Protein AF-A0A6S7I4T7-F1 (afdb_monomer_lite)

Radius of gyration: 19.13 Å; chains: 1; bounding box: 39×18×57 Å

Foldseek 3Di:
DCVVVVNDPDQADPQPRHGVDPCCVVVDPPSRVVVVVVVLQVVQVVVQVVCVPPPQKAKAAPHPPGHFPCVPVPPQAGARIWIGHPVDIDGHHDDDGDDDD

Structure (mmCIF, N/CA/C/O backbone):
data_AF-A0A6S7I4T7-F1
#
_entry.id   AF-A0A6S7I4T7-F1
#
loop_
_atom_site.group_PDB
_atom_site.id
_atom_site.type_symbol
_atom_site.label_atom_id
_atom_site.label_alt_id
_atom_site.label_comp_id
_atom_site.label_asym_id
_atom_site.label_entity_id
_atom_site.label_seq_id
_atom_site.pdbx_PDB_ins_code
_atom_site.Cartn_x
_atom_site.Cartn_y
_atom_site.Cartn_z
_atom_site.occupancy
_atom_site.B_iso_or_equiv
_atom_site.auth_seq_id
_atom_site.auth_comp_id
_atom_site.auth_asym_id
_atom_site.auth_atom_id
_atom_site.pdbx_PDB_model_num
ATOM 1 N N . ASN A 1 1 ? 13.356 -2.359 -21.812 1.00 69.62 1 ASN A N 1
ATOM 2 C CA . ASN A 1 1 ? 14.124 -3.620 -21.872 1.00 69.62 1 ASN A CA 1
ATOM 3 C C . ASN A 1 1 ? 13.514 -4.544 -22.913 1.00 69.62 1 ASN A C 1
ATOM 5 O O . ASN A 1 1 ? 14.265 -5.125 -23.674 1.00 69.62 1 ASN A O 1
ATOM 9 N N . LEU A 1 2 ? 12.184 -4.610 -23.028 1.00 79.69 2 LEU A N 1
ATOM 10 C CA . LEU A 1 2 ? 11.479 -5.448 -24.010 1.00 79.69 2 LEU A CA 1
ATOM 11 C C . LEU A 1 2 ? 11.968 -5.259 -25.456 1.00 79.69 2 LEU A C 1
ATOM 13 O O . LEU A 1 2 ? 12.127 -6.239 -26.178 1.00 79.69 2 LEU A O 1
ATOM 17 N N . SER A 1 3 ? 12.307 -4.025 -25.842 1.00 85.25 3 SER A N 1
ATOM 18 C CA . SER A 1 3 ? 12.909 -3.737 -27.151 1.00 85.25 3 SER A CA 1
ATOM 19 C C . SER A 1 3 ? 14.258 -4.426 -27.387 1.00 85.25 3 SER A C 1
ATOM 21 O O . SER A 1 3 ? 14.480 -4.961 -28.469 1.00 85.25 3 SER A O 1
ATOM 23 N N . ARG A 1 4 ? 15.122 -4.547 -26.368 1.00 83.19 4 ARG A N 1
ATOM 24 C CA . ARG A 1 4 ? 16.384 -5.307 -26.487 1.00 83.19 4 ARG A CA 1
ATOM 25 C C . ARG A 1 4 ? 16.158 -6.798 -26.740 1.00 83.19 4 ARG A C 1
ATOM 27 O O . ARG A 1 4 ? 17.033 -7.449 -27.291 1.00 83.19 4 ARG A O 1
ATOM 34 N N . TRP A 1 5 ? 15.015 -7.329 -26.311 1.00 84.81 5 TRP A N 1
ATOM 35 C CA . TRP A 1 5 ? 14.651 -8.740 -26.447 1.00 84.81 5 TRP A CA 1
ATOM 36 C C . TRP A 1 5 ? 13.771 -8.989 -27.682 1.00 84.81 5 TRP A C 1
ATOM 38 O O . TRP A 1 5 ? 13.272 -10.095 -27.855 1.00 84.81 5 TRP A O 1
ATOM 48 N N . GLY A 1 6 ? 13.540 -7.972 -28.524 1.00 88.12 6 GLY A N 1
ATOM 49 C CA . GLY A 1 6 ? 12.679 -8.081 -29.706 1.00 88.12 6 GLY A CA 1
ATOM 50 C C . GLY A 1 6 ? 11.185 -8.236 -29.395 1.00 88.12 6 GLY A C 1
ATOM 51 O O . GLY A 1 6 ? 10.409 -8.544 -30.292 1.00 88.12 6 GLY A O 1
ATOM 52 N N . LEU A 1 7 ? 10.768 -8.019 -28.142 1.00 86.44 7 LEU A N 1
ATOM 53 C CA . LEU A 1 7 ? 9.373 -8.158 -27.699 1.00 86.44 7 LEU A CA 1
ATOM 54 C C . LEU A 1 7 ? 8.556 -6.868 -27.863 1.00 86.44 7 LEU A C 1
ATOM 56 O O . LEU A 1 7 ? 7.335 -6.890 -27.752 1.00 86.44 7 LEU A O 1
ATOM 60 N N . SER A 1 8 ? 9.221 -5.736 -28.090 1.00 87.75 8 SER A N 1
ATOM 61 C CA . SER A 1 8 ? 8.593 -4.433 -28.317 1.00 87.75 8 SER A CA 1
ATOM 62 C C . SER A 1 8 ? 9.374 -3.663 -29.375 1.00 87.75 8 SER A C 1
ATOM 64 O O . SER A 1 8 ? 10.601 -3.736 -29.418 1.00 87.75 8 SER A O 1
ATOM 66 N N . SER A 1 9 ? 8.680 -2.885 -30.203 1.00 88.50 9 SER A N 1
ATOM 67 C CA . SER A 1 9 ? 9.313 -1.934 -31.123 1.00 88.50 9 SER A CA 1
ATOM 68 C C . SER A 1 9 ? 9.794 -0.661 -30.418 1.00 88.50 9 SER A C 1
ATOM 70 O O . SER A 1 9 ? 10.698 0.002 -30.917 1.00 88.50 9 SER A O 1
ATOM 72 N N . SER A 1 10 ? 9.229 -0.335 -29.249 1.00 89.00 10 SER A N 1
ATOM 73 C CA . SER A 1 10 ? 9.594 0.846 -28.464 1.00 89.00 10 SER A CA 1
ATOM 74 C C . SER A 1 10 ? 10.547 0.502 -27.320 1.00 89.00 10 SER A C 1
ATOM 76 O O . SER A 1 10 ? 10.354 -0.476 -26.588 1.00 89.00 10 SER A O 1
ATOM 78 N N . SER A 1 11 ? 11.576 1.335 -27.163 1.00 90.25 11 SER A N 1
ATOM 79 C CA . SER A 1 11 ? 12.519 1.317 -26.043 1.00 90.25 11 SER A CA 1
ATOM 80 C C . SER A 1 11 ? 12.062 2.182 -24.861 1.00 90.25 11 SER A C 1
ATOM 82 O O . SER A 1 11 ? 12.774 2.262 -23.858 1.00 90.25 11 SER A O 1
ATOM 84 N N . GLU A 1 12 ? 10.891 2.808 -24.961 1.00 92.62 12 GLU A N 1
ATOM 85 C CA . GLU A 1 12 ? 10.329 3.701 -23.952 1.00 92.62 12 GLU A CA 1
ATOM 86 C C . GLU A 1 12 ? 9.427 2.952 -22.966 1.00 92.62 12 GLU A C 1
ATOM 88 O O . GLU A 1 12 ? 8.767 1.964 -23.291 1.00 92.62 12 GLU A O 1
ATOM 93 N N . CYS A 1 13 ? 9.385 3.446 -21.734 1.00 90.25 13 CYS A N 1
ATOM 94 C CA . CYS A 1 13 ? 8.501 2.951 -20.697 1.00 90.25 13 CYS A CA 1
ATOM 95 C C . CYS A 1 13 ? 7.071 3.383 -21.010 1.00 90.25 13 CYS A C 1
ATOM 97 O O . CYS A 1 13 ? 6.793 4.574 -21.139 1.00 90.25 13 CYS A O 1
ATOM 99 N N . SER A 1 14 ? 6.130 2.441 -21.023 1.00 88.56 14 SER A N 1
ATOM 100 C CA . SER A 1 14 ? 4.725 2.726 -21.348 1.00 88.56 14 SER A CA 1
ATOM 101 C C . SER A 1 14 ? 4.009 3.642 -20.342 1.00 88.56 14 SER A C 1
ATOM 103 O O . SER A 1 14 ? 2.891 4.071 -20.607 1.00 88.56 14 SER A O 1
ATOM 105 N N . PHE A 1 15 ? 4.611 3.921 -19.178 1.00 88.19 15 PHE A N 1
ATOM 106 C CA . PHE A 1 15 ? 4.007 4.753 -18.130 1.00 88.19 15 PHE A CA 1
ATOM 107 C C . PHE A 1 15 ? 4.531 6.183 -18.101 1.00 88.19 15 PHE A C 1
ATOM 109 O O . PHE A 1 15 ? 3.739 7.109 -17.964 1.00 88.19 15 PHE A O 1
ATOM 116 N N . CYS A 1 16 ? 5.850 6.364 -18.175 1.00 91.19 16 CYS A N 1
ATOM 117 C CA . CYS A 1 16 ? 6.468 7.688 -18.082 1.00 91.19 16 CYS A CA 1
ATOM 118 C C . CYS A 1 16 ? 7.046 8.182 -19.409 1.00 91.19 16 CYS A C 1
ATOM 120 O O . CYS A 1 16 ? 7.590 9.280 -19.438 1.00 91.19 16 CYS A O 1
ATOM 122 N N . LEU A 1 17 ? 6.990 7.360 -20.467 1.00 91.38 17 LEU A N 1
ATOM 123 C CA . LEU A 1 17 ? 7.539 7.633 -21.802 1.00 91.38 17 LEU A CA 1
ATOM 124 C C . LEU A 1 17 ? 9.051 7.931 -21.818 1.00 91.38 17 LEU A C 1
ATOM 126 O O . LEU A 1 17 ? 9.599 8.393 -22.807 1.00 91.38 17 LEU A O 1
ATOM 130 N N . GLY A 1 18 ? 9.744 7.651 -20.712 1.00 89.75 18 GLY A N 1
ATOM 131 C CA . GLY A 1 18 ? 11.196 7.759 -20.610 1.00 89.75 18 GLY A CA 1
ATOM 132 C C . GLY A 1 18 ? 11.890 6.466 -21.049 1.00 89.75 18 GLY A C 1
ATOM 133 O O . GLY A 1 18 ? 11.227 5.439 -21.197 1.00 89.75 18 GLY A O 1
ATOM 134 N N . PRO A 1 19 ? 13.225 6.459 -21.198 1.00 90.81 19 PRO A N 1
ATOM 135 C CA . PRO A 1 19 ? 13.959 5.265 -21.613 1.00 90.81 19 PRO A CA 1
ATOM 136 C C . PRO A 1 19 ? 13.758 4.083 -20.650 1.00 90.81 19 PRO A C 1
ATOM 138 O O . PRO A 1 19 ? 14.097 4.157 -19.465 1.00 90.81 19 PRO A O 1
ATOM 141 N N . GLU A 1 20 ? 13.264 2.955 -21.157 1.00 89.44 20 GLU A N 1
ATOM 142 C CA . GLU A 1 20 ? 13.031 1.738 -20.376 1.00 89.44 20 GLU A CA 1
ATOM 143 C C . GLU A 1 20 ? 14.329 0.924 -20.234 1.00 89.44 20 GLU A C 1
ATOM 145 O O . GLU A 1 20 ? 14.496 -0.165 -20.795 1.00 89.44 20 GLU A O 1
ATOM 150 N N . SER A 1 21 ? 15.300 1.447 -19.491 1.00 89.38 21 SER A N 1
ATOM 151 C CA . SER A 1 21 ? 16.529 0.709 -19.174 1.00 89.38 21 SER A CA 1
ATOM 152 C C . SER A 1 21 ? 16.264 -0.455 -18.204 1.00 89.38 21 SER A C 1
ATOM 154 O O . SER A 1 21 ? 15.226 -0.516 -17.545 1.00 89.38 21 SER A O 1
ATOM 156 N N . LEU A 1 22 ? 17.212 -1.395 -18.079 1.00 87.38 22 LEU A N 1
ATOM 157 C CA . LEU A 1 22 ? 17.128 -2.440 -17.046 1.00 87.38 22 LEU A CA 1
ATOM 158 C C . LEU A 1 22 ? 17.010 -1.814 -15.649 1.00 87.38 22 LEU A C 1
ATOM 160 O O . LEU A 1 22 ? 16.170 -2.241 -14.866 1.00 87.38 22 LEU A O 1
ATOM 164 N N . LEU A 1 23 ? 17.801 -0.772 -15.371 1.00 89.56 23 LEU A N 1
ATOM 165 C CA . LEU A 1 23 ? 17.731 -0.030 -14.115 1.00 89.56 23 LEU A CA 1
ATOM 166 C C . LEU A 1 23 ? 16.337 0.572 -13.899 1.00 89.56 23 LEU A C 1
ATOM 168 O O . LEU A 1 23 ? 15.804 0.455 -12.806 1.00 89.56 23 LEU A O 1
ATOM 172 N N . HIS A 1 24 ? 15.726 1.155 -14.933 1.00 89.31 24 HIS A N 1
ATOM 173 C CA . HIS A 1 24 ? 14.377 1.721 -14.849 1.00 89.31 24 HIS A CA 1
ATOM 174 C C . HIS A 1 24 ? 13.320 0.665 -14.489 1.00 89.31 24 HIS A C 1
ATOM 176 O O . HIS A 1 24 ? 12.443 0.918 -13.667 1.00 89.31 24 HIS A O 1
ATOM 182 N N . VAL A 1 25 ? 13.416 -0.533 -15.077 1.00 86.94 25 VAL A N 1
ATOM 183 C CA . VAL A 1 25 ? 12.503 -1.648 -14.778 1.00 86.94 25 VAL A CA 1
ATOM 184 C C . VAL A 1 25 ? 12.734 -2.186 -13.364 1.00 86.94 25 VAL A C 1
ATOM 186 O O . VAL A 1 25 ? 11.772 -2.363 -12.622 1.00 86.94 25 VAL A O 1
ATOM 189 N N . VAL A 1 26 ? 13.994 -2.420 -12.979 1.00 88.12 26 VAL A N 1
ATOM 190 C CA . VAL A 1 26 ? 14.356 -3.018 -11.680 1.00 88.12 26 VAL A CA 1
ATOM 191 C C . VAL A 1 26 ? 14.113 -2.057 -10.515 1.00 88.12 26 VAL A C 1
ATOM 193 O O . VAL A 1 26 ? 13.582 -2.475 -9.491 1.00 88.12 26 VAL A O 1
ATOM 196 N N . ALA A 1 27 ? 14.453 -0.774 -10.662 1.00 87.81 27 ALA A N 1
ATOM 197 C CA . ALA A 1 27 ? 14.160 0.248 -9.653 1.00 87.81 27 ALA A CA 1
ATOM 198 C C . ALA A 1 27 ? 12.660 0.589 -9.579 1.00 87.81 27 ALA A C 1
ATOM 200 O O . ALA A 1 27 ? 12.203 1.151 -8.587 1.00 87.81 27 ALA A O 1
ATOM 201 N N . GLY A 1 28 ? 11.894 0.221 -10.610 1.00 86.25 28 GLY A N 1
ATOM 202 C CA . GLY A 1 28 ? 10.480 0.532 -10.744 1.00 86.25 28 GLY A CA 1
ATOM 203 C C . GLY A 1 28 ? 10.259 1.960 -11.238 1.00 86.25 2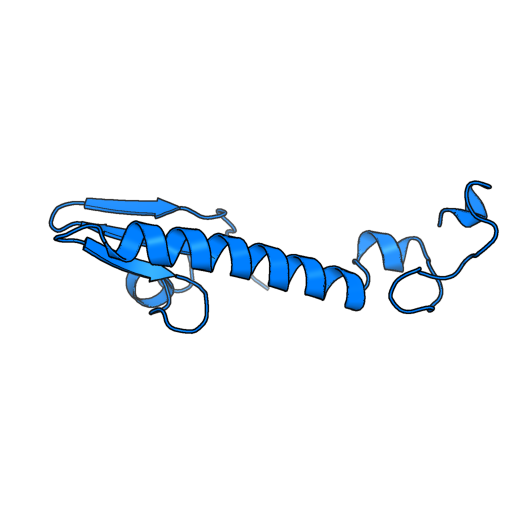8 GLY A C 1
ATOM 204 O O . GLY A 1 28 ? 10.645 2.936 -10.601 1.00 86.25 28 GLY A O 1
ATOM 205 N N . CYS A 1 29 ? 9.576 2.099 -12.374 1.00 88.81 29 CYS A N 1
ATOM 206 C CA . CYS A 1 29 ? 9.133 3.401 -12.867 1.00 88.81 29 CYS A CA 1
ATOM 207 C C . CYS A 1 29 ? 8.287 4.118 -11.801 1.00 88.81 29 CYS A C 1
ATOM 209 O O . CYS A 1 29 ? 7.300 3.556 -11.332 1.00 88.81 29 CYS A O 1
ATOM 211 N N . GLN A 1 30 ? 8.591 5.374 -11.461 1.00 86.19 30 GLN A N 1
ATOM 212 C CA . GLN A 1 30 ? 7.838 6.106 -10.432 1.00 86.19 30 GLN A CA 1
ATOM 213 C C . GLN A 1 30 ? 6.332 6.196 -10.747 1.00 86.19 30 GLN A C 1
ATOM 215 O O . GLN A 1 30 ? 5.490 6.019 -9.866 1.00 86.19 30 GLN A O 1
ATOM 220 N N . CYS A 1 31 ? 5.973 6.396 -12.021 1.00 85.81 31 CYS A N 1
ATOM 221 C CA . CYS A 1 31 ? 4.578 6.411 -12.473 1.00 85.81 31 CYS A CA 1
ATOM 222 C C . CYS A 1 31 ? 3.880 5.055 -12.263 1.00 85.81 31 CYS A C 1
ATOM 224 O O . CYS A 1 31 ? 2.686 5.007 -11.969 1.00 85.81 31 CYS A O 1
ATOM 226 N N . TYR A 1 32 ? 4.623 3.954 -12.386 1.00 80.62 32 TYR A N 1
ATOM 227 C CA . TYR A 1 32 ? 4.145 2.610 -12.071 1.00 80.62 32 TYR A CA 1
ATOM 228 C C . TYR A 1 32 ? 4.045 2.382 -10.557 1.00 80.62 32 TYR A C 1
ATOM 230 O O . TYR A 1 32 ? 3.044 1.833 -10.098 1.00 80.62 32 TYR A O 1
ATOM 238 N N . LEU A 1 33 ? 5.015 2.866 -9.772 1.00 82.31 33 LEU A N 1
ATOM 239 C CA . LEU A 1 33 ? 5.014 2.746 -8.311 1.00 82.31 33 LEU A CA 1
ATOM 240 C C . LEU A 1 33 ? 3.779 3.396 -7.675 1.00 82.31 33 LEU A C 1
ATOM 242 O O . LEU A 1 33 ? 3.165 2.800 -6.791 1.00 82.31 33 LEU A O 1
ATOM 246 N N . ASN A 1 34 ? 3.328 4.542 -8.196 1.00 80.69 34 ASN A N 1
ATOM 247 C CA . ASN A 1 34 ? 2.086 5.183 -7.746 1.00 80.69 34 ASN A CA 1
ATOM 248 C C . ASN A 1 34 ? 0.855 4.262 -7.857 1.00 80.69 34 ASN A C 1
ATOM 250 O O . ASN A 1 34 ? -0.058 4.348 -7.034 1.00 80.69 34 ASN A O 1
ATOM 254 N N . ARG A 1 35 ? 0.823 3.341 -8.832 1.00 80.00 35 ARG A N 1
ATOM 255 C CA . ARG A 1 35 ? -0.273 2.365 -8.962 1.00 80.00 35 ARG A CA 1
ATOM 256 C C . ARG A 1 35 ? -0.253 1.330 -7.845 1.00 80.00 35 ARG A C 1
ATOM 258 O O . ARG A 1 35 ? -1.321 0.877 -7.434 1.00 80.00 35 ARG A O 1
ATOM 265 N N . P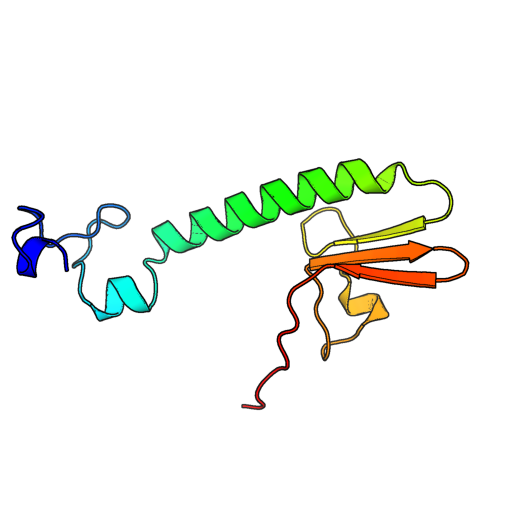HE A 1 36 ? 0.926 0.957 -7.350 1.00 83.06 36 PHE A N 1
ATOM 266 C CA . PHE A 1 36 ? 1.023 0.084 -6.184 1.00 83.06 36 PHE A CA 1
ATOM 267 C C . PHE A 1 36 ? 0.550 0.786 -4.926 1.00 83.06 36 PHE A C 1
ATOM 269 O O . PHE A 1 36 ? -0.226 0.183 -4.197 1.00 83.06 36 PHE A O 1
ATOM 276 N N . THR A 1 37 ? 0.929 2.049 -4.717 1.00 85.31 37 THR A N 1
ATOM 277 C CA . THR A 1 37 ? 0.422 2.845 -3.590 1.00 85.31 37 THR A CA 1
ATOM 278 C C . THR A 1 37 ? -1.100 2.934 -3.627 1.00 85.31 37 THR A C 1
ATOM 280 O O . THR A 1 37 ? -1.758 2.681 -2.624 1.00 85.31 37 THR A O 1
ATOM 283 N N . TRP A 1 38 ? -1.684 3.212 -4.798 1.00 86.50 38 TRP A N 1
ATOM 284 C CA . TRP A 1 38 ? -3.140 3.265 -4.935 1.00 86.50 38 TRP A CA 1
ATOM 285 C C . TRP A 1 38 ? -3.805 1.914 -4.640 1.00 86.50 38 TRP A C 1
ATOM 287 O O . TRP A 1 38 ? -4.740 1.859 -3.845 1.00 86.50 38 TRP A O 1
ATOM 297 N N . ARG A 1 39 ? -3.311 0.812 -5.225 1.00 88.81 39 ARG A N 1
ATOM 298 C CA . ARG A 1 39 ? -3.867 -0.533 -4.978 1.00 88.81 39 ARG A CA 1
ATOM 299 C C . ARG A 1 39 ? -3.726 -0.950 -3.517 1.00 88.81 39 ARG A C 1
ATOM 301 O O . ARG A 1 39 ? -4.678 -1.470 -2.945 1.00 88.81 39 ARG A O 1
ATOM 308 N N . HIS A 1 40 ? -2.561 -0.696 -2.930 1.00 90.56 40 HIS A N 1
ATOM 309 C CA . HIS A 1 40 ? -2.271 -0.950 -1.526 1.00 90.56 40 HIS A CA 1
ATOM 310 C C . HIS A 1 40 ? -3.271 -0.221 -0.630 1.00 90.56 40 HIS A C 1
ATOM 312 O O . HIS A 1 40 ? -3.996 -0.856 0.129 1.00 90.56 40 HIS A O 1
ATOM 318 N N . ASN A 1 41 ? -3.407 1.093 -0.814 1.00 92.38 41 ASN A N 1
ATOM 319 C CA . ASN A 1 41 ? -4.319 1.905 -0.019 1.00 92.38 41 ASN A CA 1
ATOM 320 C C . ASN A 1 41 ? -5.782 1.521 -0.260 1.00 92.38 41 ASN A C 1
ATOM 322 O O . ASN A 1 41 ? -6.577 1.553 0.671 1.00 92.38 41 ASN A O 1
ATOM 326 N N . SER A 1 42 ? -6.157 1.133 -1.482 1.00 93.31 42 SER A N 1
ATOM 327 C CA . SER A 1 42 ? -7.512 0.657 -1.776 1.00 93.31 42 SER A CA 1
ATOM 328 C C . SER A 1 42 ? -7.849 -0.613 -0.992 1.00 93.31 42 SER A C 1
ATOM 330 O O . SER A 1 42 ? -8.939 -0.703 -0.430 1.00 93.31 42 SER A O 1
ATOM 332 N N . ILE A 1 43 ? -6.930 -1.582 -0.939 1.00 94.00 43 ILE A N 1
ATOM 333 C CA . ILE A 1 43 ? -7.128 -2.831 -0.191 1.00 94.00 43 ILE A CA 1
ATOM 334 C C . ILE A 1 43 ? -7.139 -2.550 1.313 1.00 94.00 43 ILE A C 1
ATOM 336 O O . ILE A 1 43 ? -8.033 -3.024 2.009 1.00 94.00 43 ILE A O 1
ATOM 340 N N . LEU A 1 44 ? -6.199 -1.743 1.811 1.00 94.38 44 LEU A N 1
ATOM 341 C CA . LEU A 1 44 ? -6.155 -1.381 3.227 1.00 94.38 44 LEU A CA 1
ATOM 342 C C . LEU A 1 44 ? -7.408 -0.633 3.672 1.00 94.38 44 LEU A C 1
ATOM 344 O O . LEU A 1 44 ? -7.956 -0.973 4.711 1.00 94.38 44 LEU A O 1
ATOM 348 N N . ASN A 1 45 ? -7.911 0.318 2.882 1.00 94.50 45 ASN A N 1
ATOM 349 C CA . ASN A 1 45 ? -9.165 1.008 3.189 1.00 94.50 45 ASN A CA 1
ATOM 350 C C . ASN A 1 45 ? -10.354 0.043 3.216 1.00 94.50 45 ASN A C 1
ATOM 352 O O . ASN A 1 45 ? -11.194 0.131 4.107 1.00 94.50 45 ASN A O 1
ATOM 356 N N . PHE A 1 46 ? -10.429 -0.895 2.267 1.00 95.00 46 PHE A N 1
ATOM 357 C CA . PHE A 1 46 ? -11.478 -1.913 2.262 1.00 95.00 46 PHE A CA 1
ATOM 358 C C . PHE A 1 46 ? -11.441 -2.773 3.535 1.00 95.00 46 PHE A C 1
ATOM 360 O O . PHE A 1 46 ? -12.465 -2.933 4.204 1.00 95.00 46 PHE A O 1
ATOM 367 N N . LEU A 1 47 ? -10.261 -3.279 3.903 1.00 94.00 47 LEU A N 1
ATOM 368 C CA . LEU A 1 47 ? -10.075 -4.067 5.122 1.00 94.00 47 LEU A CA 1
ATOM 369 C C . LEU A 1 47 ? -10.361 -3.242 6.378 1.00 94.00 47 LEU A C 1
ATOM 371 O O . LEU A 1 47 ? -11.080 -3.708 7.255 1.00 94.00 47 LEU A O 1
ATOM 375 N N . ALA A 1 48 ? -9.857 -2.012 6.450 1.00 92.81 48 ALA A N 1
ATOM 376 C CA . ALA A 1 48 ? -10.041 -1.136 7.597 1.00 92.81 48 ALA A CA 1
ATOM 377 C C . ALA A 1 48 ? -11.526 -0.817 7.824 1.00 92.81 48 ALA A C 1
ATOM 379 O O . ALA A 1 48 ? -12.028 -0.983 8.932 1.00 92.81 48 ALA A O 1
ATOM 380 N N . ASN A 1 49 ? -12.261 -0.468 6.766 1.00 91.50 49 ASN A N 1
ATOM 381 C CA . ASN A 1 49 ? -13.703 -0.224 6.853 1.00 91.50 49 ASN A CA 1
ATOM 382 C C . ASN A 1 49 ? -14.481 -1.481 7.268 1.00 91.50 49 ASN A C 1
ATOM 384 O O . ASN A 1 49 ? -15.440 -1.390 8.028 1.00 91.50 49 ASN A O 1
ATOM 388 N N . THR A 1 50 ? -14.054 -2.655 6.797 1.00 91.62 50 THR A N 1
ATOM 389 C CA . THR A 1 50 ? -14.680 -3.935 7.161 1.00 91.62 50 THR A CA 1
ATOM 390 C C . THR A 1 50 ? -14.409 -4.303 8.621 1.00 91.62 50 THR A C 1
ATOM 392 O O . THR A 1 50 ? -15.287 -4.810 9.308 1.00 91.62 50 THR A O 1
ATOM 395 N N . LEU A 1 51 ? -13.200 -4.045 9.120 1.00 90.00 51 LEU A N 1
ATOM 396 C CA . LEU A 1 51 ? -12.798 -4.394 10.484 1.00 90.00 51 LEU A CA 1
ATOM 397 C C . LEU A 1 51 ? -13.250 -3.363 11.521 1.00 90.00 51 LEU A C 1
ATOM 399 O O . LEU A 1 51 ? -13.398 -3.705 12.690 1.00 90.00 51 LEU A O 1
ATOM 403 N N . GLN A 1 52 ? -13.524 -2.122 11.114 1.00 86.38 52 GLN A N 1
ATOM 404 C CA . GLN A 1 52 ? -14.030 -1.083 12.012 1.00 86.38 52 GLN A CA 1
ATOM 405 C C . GLN A 1 52 ? -15.382 -1.453 12.642 1.00 86.38 52 GLN A C 1
ATOM 407 O O . GLN A 1 52 ? -15.716 -0.957 13.715 1.00 86.38 52 GLN A O 1
ATOM 41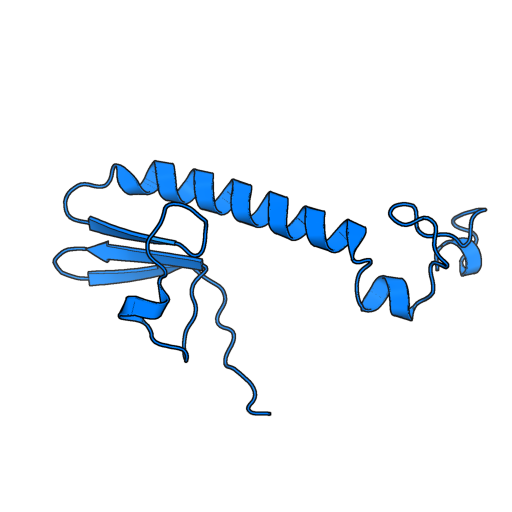2 N N . THR A 1 53 ? -16.150 -2.350 12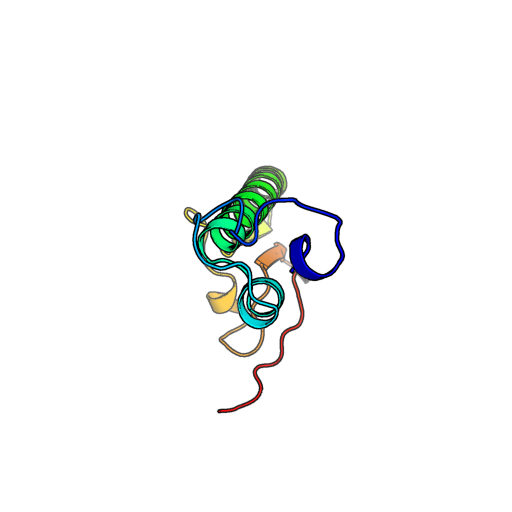.018 1.00 84.69 53 THR A N 1
ATOM 413 C CA . THR A 1 53 ? -17.425 -2.835 12.562 1.00 84.69 53 THR A CA 1
ATOM 414 C C . THR A 1 53 ? -17.258 -3.887 13.664 1.00 84.69 53 THR A C 1
ATOM 416 O O . THR A 1 53 ? -18.254 -4.345 14.225 1.00 84.69 53 THR A O 1
ATOM 419 N N . VAL A 1 54 ? -16.029 -4.315 13.975 1.00 85.06 54 VAL A N 1
ATOM 420 C CA . VAL A 1 54 ? -15.759 -5.290 15.038 1.00 85.06 54 VAL A CA 1
ATOM 421 C C . VAL A 1 54 ? -15.856 -4.598 16.400 1.00 85.06 54 VAL A C 1
ATOM 423 O O . VAL A 1 54 ? -14.972 -3.846 16.814 1.00 85.06 54 VAL A O 1
ATOM 426 N N . ASN A 1 55 ? -16.945 -4.874 17.117 1.00 80.38 55 ASN A N 1
ATOM 427 C CA . ASN A 1 55 ? -17.189 -4.332 18.452 1.00 80.38 55 ASN A CA 1
ATOM 428 C C . ASN A 1 55 ? -16.104 -4.760 19.451 1.00 80.38 55 ASN A C 1
ATOM 430 O O . ASN A 1 55 ? -15.667 -5.909 19.453 1.00 80.38 55 ASN A O 1
ATOM 434 N N . GLY A 1 56 ? -15.713 -3.841 20.338 1.00 82.19 56 GLY A N 1
ATOM 435 C CA . GLY A 1 56 ? -14.696 -4.107 21.361 1.00 82.19 56 GLY A CA 1
ATOM 436 C C . GLY A 1 56 ? -13.264 -4.154 20.824 1.00 82.19 56 GLY A C 1
ATOM 437 O O . GLY A 1 56 ? -12.385 -4.692 21.493 1.00 82.19 56 GLY A O 1
ATOM 438 N N . SER A 1 57 ? -13.024 -3.603 19.630 1.00 86.25 57 SER A N 1
ATOM 439 C CA . SER A 1 57 ? -11.690 -3.504 19.044 1.00 86.25 57 SER A CA 1
ATOM 440 C C . SER A 1 57 ? -11.289 -2.057 18.749 1.00 86.25 57 SER A C 1
ATOM 442 O O . SER A 1 57 ? -12.128 -1.197 18.474 1.00 86.25 57 SER A O 1
ATOM 444 N N . ALA A 1 58 ? -9.989 -1.785 18.815 1.00 89.44 58 ALA A N 1
ATOM 445 C CA . ALA A 1 58 ? -9.375 -0.555 18.344 1.00 89.44 58 ALA A CA 1
ATOM 446 C C . ALA A 1 58 ? -8.546 -0.861 17.092 1.00 89.44 58 ALA A C 1
ATOM 448 O O . ALA A 1 58 ? -7.597 -1.646 17.131 1.00 89.44 58 ALA A O 1
ATOM 449 N N . LEU A 1 59 ? -8.922 -0.232 15.980 1.00 92.62 59 LEU A N 1
ATOM 450 C CA . LEU A 1 59 ? -8.292 -0.416 14.679 1.00 92.62 59 LEU A CA 1
ATOM 451 C C . LEU A 1 59 ? -7.281 0.699 14.385 1.00 92.62 59 LEU A C 1
ATOM 453 O O . LEU A 1 59 ? -7.573 1.888 14.547 1.00 92.62 59 LEU A O 1
ATOM 457 N N . TYR A 1 60 ? -6.120 0.293 13.883 1.00 93.00 60 TYR A N 1
ATOM 458 C CA . TYR A 1 60 ? -5.035 1.152 13.428 1.00 93.00 60 TYR A CA 1
ATOM 459 C C . TYR A 1 60 ? -4.621 0.708 12.026 1.00 93.00 60 TYR A C 1
ATOM 461 O O . TYR A 1 60 ? -4.528 -0.491 11.757 1.00 93.00 60 TYR A O 1
ATOM 469 N N . ALA A 1 61 ? -4.376 1.658 11.130 1.00 93.62 61 ALA A N 1
ATOM 470 C CA . ALA A 1 61 ? -4.033 1.368 9.742 1.00 93.62 61 ALA A CA 1
ATOM 471 C C . ALA A 1 61 ? -3.087 2.433 9.184 1.00 93.62 61 ALA A C 1
ATOM 473 O O . ALA A 1 61 ? -3.226 3.615 9.509 1.00 93.62 61 ALA A O 1
ATOM 474 N N . ASP A 1 62 ? -2.144 2.028 8.333 1.00 91.88 62 ASP A N 1
ATOM 475 C CA . ASP A 1 62 ? -1.211 2.940 7.658 1.00 91.88 62 ASP A CA 1
ATOM 476 C C . ASP A 1 62 ? -1.834 3.560 6.391 1.00 91.88 62 ASP A C 1
ATOM 478 O O . ASP A 1 62 ? -1.308 3.483 5.282 1.00 91.88 62 ASP A O 1
ATOM 482 N N . VAL A 1 63 ? -3.025 4.145 6.552 1.00 92.31 63 VAL A N 1
ATOM 483 C CA . VAL A 1 63 ? -3.772 4.850 5.501 1.00 92.31 63 VAL A CA 1
ATOM 484 C C . VAL A 1 63 ? -4.467 6.099 6.056 1.00 92.31 63 VAL A C 1
ATOM 486 O O . VAL A 1 63 ? -4.789 6.155 7.246 1.00 92.31 63 VAL A O 1
ATOM 489 N 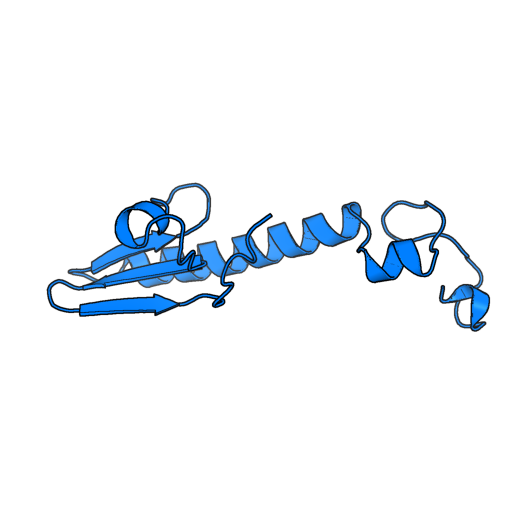N . PRO A 1 64 ? -4.728 7.121 5.215 1.00 90.94 64 PRO A N 1
ATOM 490 C CA . PRO A 1 64 ? -5.416 8.335 5.648 1.00 90.94 64 PRO A CA 1
ATOM 491 C C . PRO A 1 64 ? -6.779 8.045 6.289 1.00 90.94 64 PRO A C 1
ATOM 493 O O . PRO A 1 64 ? -7.553 7.246 5.773 1.00 90.94 64 PRO A O 1
ATOM 496 N N . GLY A 1 65 ? -7.086 8.735 7.390 1.00 90.56 65 GLY A N 1
ATOM 497 C CA . GLY A 1 65 ? -8.345 8.575 8.129 1.00 90.56 65 GLY A CA 1
ATOM 498 C C . GLY A 1 65 ? -8.276 7.604 9.311 1.00 90.56 65 GLY A C 1
ATOM 499 O O . GLY A 1 65 ? -9.204 7.576 10.116 1.00 90.56 65 GLY A O 1
ATOM 500 N N . PHE A 1 66 ? -7.167 6.877 9.475 1.00 91.12 66 PHE A N 1
ATOM 501 C CA . PHE A 1 66 ? -6.941 5.965 10.597 1.00 91.12 66 PHE A CA 1
ATOM 502 C C . PHE A 1 66 ? -5.730 6.388 11.435 1.00 91.12 66 PHE A C 1
ATOM 504 O O . PHE A 1 66 ? -4.856 7.135 10.993 1.00 91.12 66 PHE A O 1
ATOM 511 N N . LYS A 1 67 ? -5.685 5.919 12.686 1.00 92.25 67 LYS A N 1
ATOM 512 C CA . LYS A 1 67 ? -4.514 6.087 13.553 1.00 92.25 67 LYS A CA 1
ATOM 513 C C . LYS A 1 67 ? -3.397 5.155 13.080 1.00 92.25 67 LYS A C 1
ATOM 515 O O . LYS A 1 67 ? -3.661 3.990 12.796 1.00 92.25 67 LYS A O 1
ATOM 520 N N . SER A 1 68 ? -2.159 5.650 13.046 1.00 91.06 68 SER A N 1
ATOM 521 C CA . SER A 1 68 ? -1.010 4.845 12.614 1.00 91.06 68 SER A CA 1
ATOM 522 C C . SER A 1 68 ? -0.729 3.697 13.600 1.00 91.06 68 SER A C 1
ATOM 524 O O . SER A 1 68 ? -0.706 3.945 14.811 1.00 91.06 68 SER A O 1
ATOM 526 N N . PRO A 1 69 ? -0.445 2.471 13.119 1.00 91.69 69 PRO A N 1
ATOM 527 C CA . PRO A 1 69 ? -0.048 1.343 13.968 1.00 91.69 69 PRO A CA 1
ATOM 528 C C . PRO A 1 69 ? 1.216 1.600 14.796 1.00 91.69 69 PRO A C 1
ATOM 530 O O . PRO A 1 69 ? 1.339 1.083 15.906 1.00 91.69 69 PRO A O 1
ATOM 533 N N . SER A 1 70 ? 2.096 2.484 14.312 1.00 89.62 70 SER A N 1
ATOM 534 C CA . SER A 1 70 ? 3.332 2.902 14.994 1.00 89.62 70 SER A CA 1
ATOM 535 C C . SER A 1 70 ? 3.093 3.462 16.403 1.00 89.62 70 SER A C 1
ATOM 537 O O . SER A 1 70 ? 4.000 3.458 17.228 1.00 89.62 70 SER A O 1
ATOM 539 N N . ILE A 1 71 ? 1.872 3.921 16.709 1.00 89.06 71 ILE A N 1
ATOM 540 C CA . ILE A 1 71 ? 1.484 4.370 18.057 1.00 89.06 71 ILE A CA 1
ATOM 541 C C . ILE A 1 71 ? 1.630 3.239 19.087 1.00 89.06 71 ILE A C 1
ATOM 543 O O . ILE A 1 71 ? 1.948 3.505 20.243 1.00 89.06 71 ILE A O 1
ATOM 547 N N . ILE A 1 72 ? 1.394 1.990 18.676 1.00 88.88 72 ILE A N 1
ATOM 548 C CA . ILE A 1 72 ? 1.485 0.811 19.544 1.00 88.88 72 ILE A CA 1
ATOM 549 C C . ILE A 1 72 ? 2.826 0.104 19.355 1.00 88.88 72 ILE A C 1
ATOM 551 O O . ILE A 1 72 ? 3.455 -0.301 20.328 1.00 88.88 72 ILE A O 1
ATOM 555 N N . THR A 1 73 ? 3.265 -0.060 18.108 1.00 86.75 73 THR A N 1
ATOM 556 C CA . THR A 1 73 ? 4.407 -0.922 17.765 1.00 86.75 73 THR A CA 1
ATOM 557 C C . THR A 1 73 ? 5.744 -0.180 17.695 1.00 86.75 73 THR A C 1
ATOM 559 O O . THR A 1 73 ? 6.791 -0.807 17.521 1.00 86.75 73 THR A O 1
ATOM 562 N N . GLY A 1 74 ? 5.729 1.147 17.847 1.00 86.62 74 GLY A N 1
ATOM 563 C CA . GLY A 1 74 ? 6.901 1.997 17.674 1.00 86.62 74 GLY A CA 1
ATOM 564 C C . GLY A 1 74 ? 7.427 1.985 16.236 1.00 86.62 74 GLY A C 1
ATOM 565 O O . GLY A 1 74 ? 6.718 1.661 15.285 1.00 86.62 74 GLY A O 1
ATOM 566 N N . ASP A 1 75 ? 8.701 2.342 16.072 1.00 83.12 75 ASP A N 1
ATOM 567 C CA . ASP A 1 75 ? 9.350 2.408 14.756 1.00 83.12 75 ASP A CA 1
ATOM 568 C C . ASP A 1 75 ? 9.966 1.082 14.293 1.00 83.12 75 ASP A C 1
ATOM 570 O O . ASP A 1 75 ? 10.363 0.958 13.133 1.00 83.12 75 ASP A O 1
ATOM 574 N N . THR A 1 76 ? 10.064 0.099 15.189 1.00 81.81 76 THR A N 1
ATOM 575 C CA . THR A 1 76 ? 10.759 -1.172 14.944 1.00 81.81 76 THR A CA 1
ATOM 576 C C . THR A 1 76 ? 9.921 -2.139 14.117 1.00 81.81 76 THR A C 1
ATOM 578 O O . THR A 1 76 ? 10.458 -2.867 13.286 1.00 81.81 76 THR A O 1
ATOM 581 N N . TYR A 1 77 ? 8.606 -2.132 14.336 1.00 81.75 77 TYR A N 1
ATOM 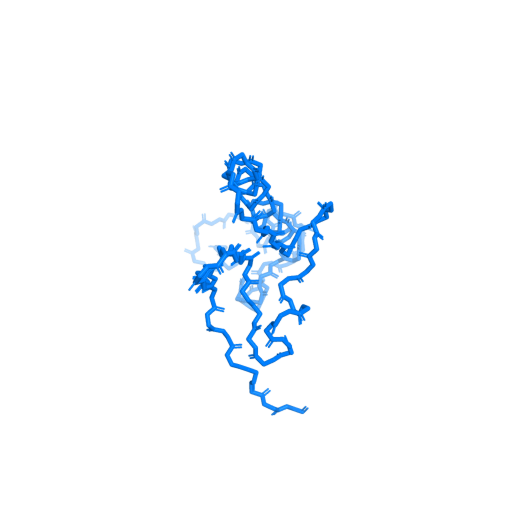582 C CA . TYR A 1 77 ? 7.648 -2.972 13.632 1.00 81.75 77 TYR A CA 1
ATOM 583 C C . TYR A 1 77 ? 6.541 -2.078 13.077 1.00 81.75 77 TYR A C 1
ATOM 585 O O . TYR A 1 77 ? 5.866 -1.380 13.831 1.00 81.75 77 TYR A O 1
ATOM 593 N N . ARG A 1 78 ? 6.376 -2.059 11.752 1.00 83.75 78 ARG A N 1
ATOM 594 C CA . ARG A 1 78 ? 5.408 -1.198 11.058 1.00 83.75 78 ARG A CA 1
ATOM 595 C C . ARG A 1 78 ? 4.431 -2.052 10.254 1.00 83.75 78 ARG A C 1
ATOM 597 O O . ARG A 1 78 ? 4.633 -2.223 9.053 1.00 83.75 78 ARG A O 1
ATOM 604 N N . PRO A 1 79 ? 3.419 -2.640 10.913 1.00 90.50 79 PRO A N 1
ATOM 605 C CA . PRO A 1 79 ? 2.387 -3.375 10.208 1.00 90.50 79 PRO A CA 1
ATOM 606 C C . PRO A 1 79 ? 1.501 -2.394 9.440 1.00 90.50 79 PRO A C 1
ATOM 608 O O . PRO A 1 79 ? 1.328 -1.247 9.851 1.00 90.50 79 PRO A O 1
ATOM 611 N N . ASP A 1 80 ? 0.900 -2.872 8.356 1.00 91.94 80 ASP A N 1
ATOM 612 C CA . ASP A 1 80 ? -0.028 -2.076 7.557 1.00 91.94 80 ASP A CA 1
ATOM 613 C C . ASP A 1 80 ? -1.392 -1.930 8.267 1.00 91.94 80 ASP A C 1
ATOM 615 O O . ASP A 1 80 ? -2.051 -0.892 8.157 1.00 91.94 80 ASP A O 1
ATOM 619 N N . LEU A 1 81 ? -1.800 -2.954 9.033 1.00 91.38 81 LEU A N 1
ATOM 620 C CA . LEU A 1 81 ? -3.023 -3.005 9.839 1.00 91.38 81 LEU A CA 1
ATOM 621 C C . LEU A 1 81 ? -2.759 -3.636 11.212 1.00 91.38 81 LEU A C 1
ATOM 623 O O . LEU A 1 81 ? -2.065 -4.649 11.340 1.00 91.38 81 LEU A O 1
ATOM 627 N N . LEU A 1 82 ? -3.376 -3.068 12.244 1.00 91.50 82 LEU A N 1
ATOM 628 C CA . LEU A 1 82 ? -3.340 -3.591 13.606 1.00 91.50 82 LEU A CA 1
ATOM 629 C C . LEU A 1 82 ? -4.734 -3.508 14.221 1.00 91.50 82 LEU A C 1
ATOM 631 O O . LEU A 1 82 ? -5.355 -2.443 14.247 1.00 91.50 82 LEU A O 1
ATOM 635 N N . LEU A 1 83 ? -5.201 -4.642 14.740 1.00 90.56 83 LEU A N 1
ATOM 636 C CA . LEU A 1 83 ? -6.453 -4.747 15.478 1.00 90.56 83 LEU A CA 1
ATOM 637 C C . LEU A 1 83 ? -6.135 -5.102 16.932 1.00 90.56 83 LEU A C 1
ATOM 639 O O . LEU A 1 83 ? -5.584 -6.166 17.216 1.00 90.56 83 LEU A O 1
ATOM 643 N N . SER A 1 84 ? -6.462 -4.193 17.844 1.00 87.12 84 SER A N 1
ATOM 644 C CA . SER A 1 84 ? -6.306 -4.396 19.282 1.00 87.12 84 SER A CA 1
ATOM 645 C C . SER A 1 84 ? -7.657 -4.769 19.877 1.00 87.12 84 SER A C 1
ATOM 647 O O . SER A 1 84 ? -8.601 -3.984 19.806 1.00 87.12 84 SER A O 1
ATOM 649 N N . LEU A 1 85 ? -7.772 -5.976 20.414 1.00 85.38 85 LEU A N 1
ATOM 650 C CA . LEU A 1 85 ? -8.940 -6.468 21.137 1.00 85.38 85 LEU A CA 1
ATOM 651 C C . LEU A 1 85 ? -8.681 -6.295 22.633 1.00 85.38 85 LEU A C 1
ATOM 653 O O . LEU A 1 85 ? -7.532 -6.321 23.070 1.00 85.38 85 LEU A O 1
ATOM 657 N N . SER A 1 86 ? -9.741 -6.175 23.434 1.00 72.19 86 SER A N 1
ATOM 658 C CA . SER A 1 86 ? -9.655 -5.931 24.884 1.00 72.19 86 SER A CA 1
ATOM 659 C C . SER A 1 86 ? -8.730 -6.893 25.645 1.00 72.19 86 SER A C 1
ATOM 661 O O . SER A 1 86 ? -8.288 -6.541 26.733 1.00 72.19 86 SER A O 1
ATOM 663 N N . ASN A 1 87 ? -8.426 -8.067 25.074 1.00 62.84 87 ASN A N 1
ATOM 664 C CA . ASN A 1 87 ? -7.554 -9.080 25.663 1.00 62.84 87 ASN A CA 1
ATOM 665 C C . ASN A 1 87 ? -6.402 -9.569 24.750 1.00 62.84 87 ASN A C 1
ATOM 667 O O . ASN A 1 87 ? -5.629 -10.383 25.232 1.00 62.84 87 ASN A O 1
ATOM 671 N N . ASP A 1 88 ? -6.252 -9.104 23.495 1.00 62.69 88 ASP A N 1
ATOM 672 C CA . ASP A 1 88 ? -5.220 -9.596 22.550 1.00 62.69 88 ASP A CA 1
ATOM 673 C C . ASP A 1 88 ? -4.902 -8.590 21.417 1.00 62.69 88 ASP A C 1
ATOM 675 O O . ASP A 1 88 ? -5.790 -7.891 20.929 1.00 62.69 88 ASP A O 1
ATOM 679 N N . ILE A 1 89 ? -3.651 -8.543 20.931 1.00 62.28 89 ILE A N 1
ATOM 680 C CA . ILE A 1 89 ? -3.241 -7.722 19.768 1.00 62.28 89 ILE A CA 1
ATOM 681 C C . ILE A 1 89 ? -2.970 -8.635 18.569 1.00 62.28 89 ILE A C 1
ATOM 683 O O . ILE A 1 89 ? -2.071 -9.472 18.614 1.00 62.28 89 ILE A O 1
ATOM 687 N N . SER A 1 90 ? -3.708 -8.444 17.474 1.00 65.81 90 SER A N 1
ATOM 688 C CA . SER A 1 90 ? -3.469 -9.139 16.203 1.00 65.81 90 SER A CA 1
ATOM 689 C C . SER A 1 90 ? -2.827 -8.195 15.185 1.00 65.81 90 SER A C 1
ATOM 691 O O . SER A 1 90 ? -3.358 -7.121 14.885 1.00 65.81 90 SER A O 1
ATOM 693 N N . LEU A 1 91 ? -1.673 -8.600 14.650 1.00 66.62 91 LEU A N 1
ATOM 694 C CA . LEU A 1 91 ? -0.870 -7.831 13.696 1.00 66.62 91 LEU A CA 1
ATOM 695 C C . LEU A 1 91 ? -1.034 -8.420 12.291 1.00 66.62 91 LEU A C 1
ATOM 697 O O . LEU A 1 91 ? -0.892 -9.629 12.109 1.00 66.62 91 LEU A O 1
ATOM 701 N N . CYS A 1 92 ? -1.314 -7.581 11.293 1.00 58.47 92 CYS A N 1
ATOM 702 C CA . CYS A 1 92 ? -1.374 -8.004 9.896 1.00 58.47 92 CYS A CA 1
ATOM 703 C C . CYS A 1 92 ? -0.540 -7.044 9.038 1.00 58.47 92 CYS A C 1
ATOM 705 O O . CYS A 1 92 ? -0.921 -5.897 8.802 1.00 58.47 92 CYS A O 1
ATOM 707 N N . GLY A 1 93 ? 0.631 -7.493 8.591 1.00 59.00 93 GLY A N 1
ATOM 708 C CA . GLY A 1 93 ? 1.529 -6.676 7.779 1.00 59.00 93 GLY A CA 1
ATOM 709 C C . GLY A 1 93 ? 2.848 -7.372 7.472 1.00 59.00 93 GLY A C 1
ATOM 710 O O . GLY A 1 93 ? 3.143 -8.444 8.001 1.00 59.00 93 GLY A O 1
ATOM 711 N N . ARG A 1 94 ? 3.643 -6.765 6.587 1.00 48.66 94 ARG A N 1
ATOM 712 C CA . ARG A 1 94 ? 4.988 -7.262 6.268 1.00 48.66 94 ARG A CA 1
ATOM 713 C C . ARG A 1 94 ? 5.961 -6.961 7.409 1.00 48.66 94 ARG A C 1
ATOM 715 O O . ARG A 1 94 ? 6.210 -5.800 7.713 1.00 48.66 94 ARG A O 1
ATOM 722 N N . ASP A 1 95 ? 6.591 -8.006 7.942 1.00 46.12 95 ASP A N 1
ATOM 723 C CA . ASP A 1 95 ? 7.836 -7.903 8.706 1.00 46.12 95 ASP A CA 1
ATOM 724 C C . ASP A 1 95 ? 8.919 -7.285 7.813 1.00 46.12 95 ASP A C 1
ATOM 726 O O . ASP A 1 95 ? 9.486 -7.941 6.935 1.00 46.12 95 ASP A O 1
ATOM 730 N N . LYS A 1 96 ? 9.199 -5.995 7.995 1.00 44.16 96 LYS A N 1
ATOM 731 C CA . LYS A 1 96 ? 10.424 -5.388 7.476 1.00 44.16 96 LYS A CA 1
ATOM 732 C C . LYS A 1 96 ? 11.251 -4.865 8.643 1.00 44.16 96 LYS A C 1
ATOM 734 O O . LYS A 1 96 ? 11.047 -3.721 9.046 1.00 44.16 96 LYS A O 1
ATOM 739 N N . PRO A 1 97 ? 12.196 -5.665 9.170 1.00 40.56 97 PRO A N 1
ATOM 740 C CA . PRO A 1 97 ? 13.213 -5.129 10.056 1.00 40.56 97 PRO A CA 1
ATOM 741 C C . PRO A 1 97 ? 14.028 -4.084 9.287 1.00 40.56 97 PRO A C 1
ATOM 743 O O . PRO A 1 97 ? 14.427 -4.293 8.138 1.00 40.56 97 PRO A O 1
ATOM 746 N N . ARG A 1 98 ? 14.235 -2.921 9.906 1.00 45.41 98 ARG A N 1
ATOM 747 C CA . ARG A 1 98 ? 15.059 -1.856 9.339 1.00 45.41 98 ARG A CA 1
ATOM 748 C C . ARG A 1 98 ? 16.522 -2.275 9.450 1.00 45.41 98 ARG A C 1
ATOM 750 O O . ARG A 1 98 ? 17.054 -2.383 10.551 1.00 45.41 98 ARG A O 1
ATOM 757 N N . GLU A 1 99 ? 17.172 -2.489 8.315 1.00 47.75 99 GLU A N 1
ATOM 758 C CA . GLU A 1 99 ? 18.630 -2.513 8.247 1.00 47.75 99 GLU A CA 1
ATOM 759 C C . GLU A 1 99 ? 19.116 -1.090 8.563 1.00 47.75 99 GLU A C 1
ATOM 761 O O . GLU A 1 99 ? 18.705 -0.122 7.914 1.00 47.75 99 GLU A O 1
ATOM 766 N N . GLN A 1 100 ? 19.871 -0.958 9.655 1.00 40.50 100 GLN A N 1
ATOM 767 C CA . GLN A 1 100 ? 20.385 0.317 10.150 1.00 40.50 100 GLN A CA 1
ATOM 768 C C . GLN A 1 100 ? 21.294 0.936 9.079 1.00 40.50 100 GLN A C 1
ATOM 770 O O . GLN A 1 100 ? 22.214 0.280 8.591 1.00 40.50 100 GLN A O 1
ATOM 775 N N . ARG A 1 101 ? 21.022 2.188 8.710 1.00 37.31 101 ARG A N 1
ATOM 776 C CA . ARG A 1 101 ? 21.885 3.012 7.863 1.00 37.31 101 ARG A CA 1
ATOM 777 C C . ARG A 1 101 ? 22.138 4.337 8.552 1.00 37.31 101 ARG A C 1
ATOM 779 O O . ARG A 1 101 ? 21.159 4.865 9.128 1.00 37.31 101 ARG A O 1
#

Organism: Paramuricea clavata (NCBI:txid317549)

Sequence (101 aa):
NLSRWGLSSSSECSFCLGPESLLHVVAGCQCYLNRFTWRHNSILNFLANTLQTVNGSALYADVPGFKSPSIITGDTYRPDLLLSLSNDISLCGRDKPREQR

pLDDT: mean 82.75, std 13.85, range [37.31, 95.0]

Secondary structure (DSSP, 8-state):
-GGGGTS-S--B-TTT-SB--HHHHHH--HHHHHHHHHHHHHHHHHHHHHHTT-TTEEEEESSTTSB-THHHHTTT---SEEEEETTEEEEES--------